Protein AF-A0A968SM82-F1 (afdb_monomer_lite)

Structure (mmCIF, N/CA/C/O backbone):
data_AF-A0A968SM82-F1
#
_entry.id   AF-A0A968SM82-F1
#
loop_
_atom_site.group_PDB
_atom_site.i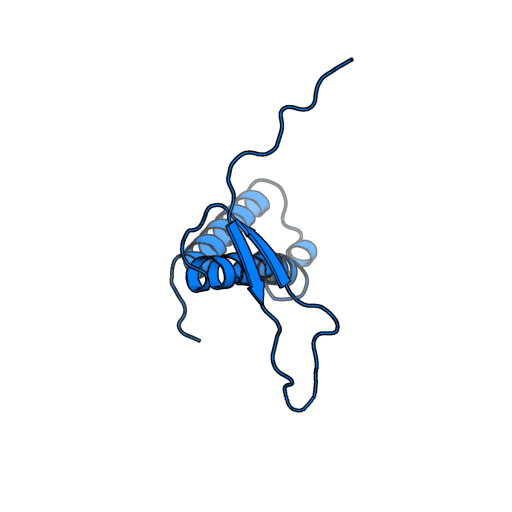d
_atom_site.type_symbol
_atom_site.label_atom_id
_atom_site.label_alt_id
_atom_site.label_comp_id
_atom_site.label_asym_id
_atom_site.label_entity_id
_atom_site.label_seq_id
_atom_site.pdbx_PDB_ins_code
_atom_site.Cartn_x
_atom_site.Cartn_y
_atom_site.Cartn_z
_atom_site.occupancy
_atom_site.B_iso_or_equiv
_atom_site.auth_seq_id
_atom_site.auth_comp_id
_atom_site.auth_asym_id
_atom_site.auth_atom_id
_atom_site.pdbx_PDB_model_num
ATOM 1 N N . MET A 1 1 ? 12.821 32.642 -9.764 1.00 38.47 1 MET A N 1
ATOM 2 C CA . MET A 1 1 ? 12.650 31.633 -10.831 1.00 38.47 1 MET A CA 1
ATOM 3 C C . MET A 1 1 ? 13.342 30.355 -10.388 1.00 38.47 1 MET A C 1
ATOM 5 O O . MET A 1 1 ? 14.554 30.254 -10.513 1.00 38.47 1 MET A O 1
ATOM 9 N N . THR A 1 2 ? 12.615 29.423 -9.779 1.00 47.91 2 THR A N 1
ATOM 10 C CA . THR A 1 2 ? 13.196 28.159 -9.309 1.00 47.91 2 THR A CA 1
ATOM 11 C C . THR A 1 2 ? 13.236 27.205 -10.497 1.00 47.91 2 THR A C 1
ATOM 13 O O . THR A 1 2 ? 12.187 26.757 -10.953 1.00 47.91 2 THR A O 1
ATOM 16 N N . LYS A 1 3 ? 14.421 26.940 -11.062 1.00 55.66 3 LYS A N 1
ATOM 17 C CA . LYS A 1 3 ? 14.556 25.866 -12.053 1.00 55.66 3 LYS A CA 1
ATOM 18 C C . LYS A 1 3 ? 14.208 24.555 -11.352 1.00 55.66 3 LYS A C 1
ATOM 20 O O . LYS A 1 3 ? 14.926 24.151 -10.442 1.00 55.66 3 LYS A O 1
ATOM 25 N N . ALA A 1 4 ? 13.113 23.917 -11.760 1.00 66.25 4 ALA A N 1
ATOM 26 C CA . ALA A 1 4 ? 12.851 22.536 -11.389 1.00 66.25 4 ALA A CA 1
ATOM 27 C C . ALA A 1 4 ? 14.029 21.697 -11.898 1.00 66.25 4 ALA A C 1
ATOM 29 O O . ALA A 1 4 ? 14.306 21.665 -13.099 1.00 66.25 4 ALA A O 1
ATOM 30 N N . GLN A 1 5 ? 14.776 21.103 -10.972 1.00 68.75 5 GLN A N 1
ATOM 31 C CA . GLN A 1 5 ? 15.804 20.124 -11.292 1.00 68.75 5 GLN A CA 1
ATOM 32 C C . GLN A 1 5 ? 15.121 19.014 -12.107 1.00 68.75 5 GLN A C 1
ATOM 34 O O . GLN A 1 5 ? 14.064 18.528 -11.706 1.00 68.75 5 GLN A O 1
ATOM 39 N N . GLY A 1 6 ? 15.650 18.700 -13.293 1.00 70.50 6 GLY A N 1
ATOM 40 C CA . GLY A 1 6 ? 15.050 17.693 -14.173 1.00 70.50 6 GLY A CA 1
ATOM 41 C C . GLY A 1 6 ? 14.938 16.323 -13.495 1.00 70.50 6 GLY A C 1
ATOM 42 O O . GLY A 1 6 ? 15.609 16.052 -12.499 1.00 70.50 6 GLY A O 1
ATOM 43 N N . PHE A 1 7 ? 14.092 15.448 -14.037 1.00 73.69 7 PHE A N 1
ATOM 44 C CA . PHE A 1 7 ? 13.953 14.081 -13.535 1.00 73.69 7 PHE A CA 1
ATOM 45 C C . PHE A 1 7 ? 15.232 13.267 -13.807 1.00 73.69 7 PHE A C 1
ATOM 47 O O . PHE A 1 7 ? 15.833 13.393 -14.873 1.00 73.69 7 PHE A O 1
ATOM 54 N N . GLY A 1 8 ? 15.651 12.445 -12.837 1.00 81.38 8 GLY A N 1
ATOM 55 C CA . GLY A 1 8 ? 16.746 11.483 -13.012 1.00 81.38 8 GLY A CA 1
ATOM 56 C C . GLY A 1 8 ? 16.374 10.329 -13.953 1.00 81.38 8 GLY A C 1
ATOM 57 O O . GLY A 1 8 ? 15.275 10.295 -14.501 1.00 81.38 8 GLY A O 1
ATOM 58 N N . VAL A 1 9 ? 17.276 9.360 -14.131 1.00 87.62 9 VAL A N 1
ATOM 59 C CA . VAL A 1 9 ? 16.986 8.145 -14.915 1.00 87.62 9 VAL A CA 1
ATOM 60 C C . VAL A 1 9 ? 15.990 7.266 -14.152 1.00 87.62 9 VAL A C 1
ATOM 62 O O . VAL A 1 9 ? 16.178 7.002 -12.964 1.00 87.62 9 VAL A O 1
ATOM 65 N N . PHE A 1 10 ? 14.938 6.807 -14.830 1.00 90.44 10 PHE A N 1
ATOM 66 C CA . PHE A 1 10 ? 13.908 5.929 -14.273 1.00 90.44 10 PHE A CA 1
ATOM 67 C C . PHE A 1 10 ? 13.447 4.898 -15.305 1.00 90.44 10 PHE A C 1
ATOM 69 O O . PHE A 1 10 ? 13.581 5.104 -16.511 1.00 90.44 10 PHE A O 1
ATOM 76 N N . ASN A 1 11 ? 12.841 3.816 -14.823 1.00 93.50 11 ASN A N 1
ATOM 77 C CA . ASN A 1 11 ? 12.199 2.808 -15.654 1.00 93.50 11 ASN A CA 1
ATOM 78 C C . ASN A 1 11 ? 10.686 3.048 -15.698 1.00 93.50 11 ASN A C 1
ATOM 80 O O . ASN A 1 11 ? 10.085 3.554 -14.745 1.00 93.50 11 ASN A O 1
ATOM 84 N N . VAL A 1 12 ? 10.057 2.652 -16.804 1.00 94.38 12 VAL A N 1
ATOM 85 C CA . VAL A 1 12 ? 8.598 2.660 -16.954 1.00 94.38 12 VAL A CA 1
ATOM 86 C C . VAL A 1 12 ? 8.135 1.243 -17.258 1.00 94.38 12 VAL A C 1
ATOM 88 O O . VAL A 1 12 ? 8.434 0.693 -18.314 1.00 94.38 12 VAL A O 1
ATOM 91 N N . ALA A 1 13 ? 7.389 0.650 -16.330 1.00 95.00 13 ALA A N 1
ATOM 92 C CA . ALA A 1 13 ? 6.730 -0.633 -16.526 1.00 95.00 13 ALA A CA 1
ATOM 93 C C . ALA A 1 13 ? 5.310 -0.407 -17.056 1.00 95.00 13 ALA A C 1
ATOM 95 O O . ALA A 1 13 ? 4.513 0.294 -16.432 1.00 95.00 13 ALA A O 1
ATOM 96 N N . ALA A 1 14 ? 4.981 -1.022 -18.191 1.00 92.88 14 ALA A N 1
ATOM 97 C CA . ALA A 1 14 ? 3.647 -0.973 -18.779 1.00 92.88 14 ALA A CA 1
ATOM 98 C C . ALA A 1 14 ? 2.982 -2.352 -18.707 1.00 92.88 14 ALA A C 1
ATOM 100 O O . ALA A 1 14 ? 3.597 -3.369 -19.031 1.00 92.88 14 ALA A O 1
ATOM 101 N N . LYS A 1 15 ? 1.713 -2.404 -18.296 1.00 91.00 15 LYS A N 1
ATOM 102 C CA . LYS A 1 15 ? 0.938 -3.645 -18.253 1.00 91.00 15 LYS A CA 1
ATOM 103 C C . LYS A 1 15 ? -0.513 -3.414 -18.639 1.00 91.00 15 LYS A C 1
ATOM 105 O O . LYS A 1 15 ? -1.228 -2.670 -17.978 1.00 91.00 15 LYS A O 1
ATOM 110 N N . TRP A 1 16 ? -0.978 -4.167 -19.630 1.00 90.69 16 TRP A N 1
ATOM 111 C CA . TRP A 1 16 ? -2.392 -4.245 -19.979 1.00 90.69 16 TRP A CA 1
ATOM 112 C C . TRP A 1 16 ? -2.991 -5.564 -19.482 1.00 90.69 16 TRP A C 1
ATOM 114 O O . TRP A 1 16 ? -2.477 -6.645 -19.780 1.00 90.69 16 TRP A O 1
ATOM 124 N N . GLN A 1 17 ? -4.081 -5.508 -18.716 1.00 79.50 17 GLN A N 1
ATOM 125 C CA . GLN A 1 17 ? -4.760 -6.723 -18.270 1.00 79.50 17 GLN A CA 1
ATOM 126 C C . GLN A 1 17 ? -5.512 -7.369 -19.443 1.00 79.50 17 GLN A C 1
ATOM 128 O O . GLN A 1 17 ? -6.376 -6.746 -20.058 1.00 79.50 17 GLN A O 1
ATOM 133 N N . ARG A 1 18 ? -5.199 -8.635 -19.752 1.00 75.06 18 ARG A N 1
ATOM 134 C CA . ARG A 1 18 ? -5.909 -9.400 -20.791 1.00 75.06 18 ARG A CA 1
ATOM 135 C C . ARG A 1 18 ? -7.404 -9.493 -20.463 1.00 75.06 18 ARG A C 1
ATOM 137 O O . ARG A 1 18 ? -7.769 -9.608 -19.293 1.00 75.06 18 ARG A O 1
ATOM 144 N N . LYS A 1 19 ? -8.250 -9.494 -21.500 1.00 67.75 19 LYS A N 1
ATOM 145 C CA . LYS A 1 19 ? -9.697 -9.726 -21.373 1.00 67.75 19 LYS A CA 1
ATOM 146 C C . LYS A 1 19 ? -9.946 -11.033 -20.616 1.00 67.75 19 LYS A C 1
ATOM 148 O O . LYS A 1 19 ? -9.572 -12.101 -21.096 1.00 67.75 19 LYS A O 1
ATOM 153 N N . THR A 1 20 ? -10.581 -10.954 -19.450 1.00 68.31 20 THR A N 1
ATOM 154 C CA . THR A 1 20 ? -11.189 -12.119 -18.797 1.00 68.31 20 THR A CA 1
ATOM 155 C C . THR A 1 20 ? -12.675 -12.161 -19.147 1.00 68.31 20 THR A C 1
ATOM 157 O O . THR A 1 20 ? -13.242 -11.147 -19.551 1.00 68.31 20 THR A O 1
ATOM 160 N N . ARG A 1 21 ? -13.305 -13.341 -19.017 1.00 58.47 21 ARG A N 1
ATOM 161 C CA . ARG A 1 21 ? -14.670 -13.652 -19.504 1.00 58.47 21 ARG A CA 1
ATOM 162 C C . ARG A 1 21 ? -15.747 -12.601 -19.182 1.00 58.47 21 ARG A C 1
ATOM 164 O O . ARG A 1 21 ? -16.731 -12.551 -19.905 1.00 58.47 21 ARG A O 1
ATOM 171 N N . CYS A 1 22 ? -15.563 -11.779 -18.144 1.00 59.12 22 CYS A N 1
ATOM 172 C CA . CYS A 1 22 ? -16.570 -10.814 -17.697 1.00 59.12 22 CYS A CA 1
ATOM 173 C C . CYS A 1 22 ? -16.059 -9.380 -17.451 1.00 59.12 22 CYS A C 1
ATOM 175 O O . CYS A 1 22 ? -16.877 -8.527 -17.125 1.00 59.12 22 CYS A O 1
ATOM 177 N N . LYS A 1 23 ? -14.753 -9.081 -17.565 1.00 61.16 23 LYS A N 1
ATOM 178 C CA . LYS A 1 23 ? -14.206 -7.731 -17.303 1.00 61.16 23 LYS A CA 1
ATOM 179 C C . LYS A 1 23 ? -12.968 -7.442 -18.156 1.00 61.16 23 LYS A C 1
ATOM 181 O O . LYS A 1 23 ? -12.010 -8.216 -18.169 1.00 61.16 23 LYS A O 1
ATOM 186 N N . GLN A 1 24 ? -12.976 -6.297 -18.832 1.00 68.94 24 GLN A N 1
ATOM 187 C CA . GLN A 1 24 ? -11.801 -5.697 -19.459 1.00 68.94 24 GLN A CA 1
ATOM 188 C C . GLN A 1 24 ? -11.412 -4.457 -18.648 1.00 68.94 24 GLN A C 1
ATOM 190 O O . GLN A 1 24 ? -12.288 -3.693 -18.258 1.00 68.94 24 GLN A O 1
ATOM 195 N N . SER A 1 25 ? -10.117 -4.275 -18.377 1.00 73.62 25 SER A N 1
ATOM 196 C CA . SER A 1 25 ? -9.627 -2.998 -17.846 1.00 73.62 25 SER A CA 1
ATOM 197 C C . SER A 1 25 ? -9.719 -1.954 -18.953 1.00 73.62 25 SER A C 1
ATOM 199 O O . SER A 1 25 ? -9.200 -2.197 -20.046 1.00 73.62 25 SER A O 1
ATOM 201 N N . GLU A 1 26 ? -10.387 -0.834 -18.683 1.00 80.69 26 GLU A N 1
ATOM 202 C CA . GLU A 1 26 ? -10.481 0.294 -19.621 1.00 80.69 26 GLU A CA 1
ATOM 203 C C . GLU A 1 26 ? -9.114 0.965 -19.819 1.00 80.69 26 GLU A C 1
ATOM 205 O O . GLU A 1 26 ? -8.828 1.482 -20.896 1.00 80.69 26 GLU A O 1
ATOM 210 N N . GLU A 1 27 ? -8.234 0.857 -18.818 1.00 84.75 27 GLU A N 1
ATOM 211 C CA . GLU A 1 27 ? -6.924 1.504 -18.804 1.00 84.75 27 GLU A CA 1
ATOM 212 C C . GLU A 1 27 ? -5.774 0.516 -18.555 1.00 84.75 27 GLU A C 1
ATOM 214 O O . GLU A 1 27 ? -5.920 -0.504 -17.864 1.00 84.75 27 GLU A O 1
ATOM 219 N N . ALA A 1 28 ? -4.604 0.836 -19.116 1.00 89.38 28 ALA A N 1
ATOM 220 C CA . ALA A 1 28 ? -3.346 0.150 -18.836 1.00 89.38 28 ALA A CA 1
ATOM 221 C C . ALA A 1 28 ? -2.703 0.687 -17.552 1.00 89.38 28 ALA A C 1
ATOM 223 O O . ALA A 1 28 ? -2.867 1.849 -17.190 1.00 89.38 28 ALA A O 1
ATOM 224 N N . TRP A 1 29 ? -1.878 -0.131 -16.906 1.00 92.25 29 TRP A N 1
ATOM 225 C CA . TRP A 1 29 ? -0.977 0.352 -15.866 1.00 92.25 29 TRP A CA 1
ATOM 226 C C . TRP A 1 29 ? 0.303 0.876 -16.501 1.00 92.25 29 TRP A C 1
ATOM 228 O O . TRP A 1 29 ? 0.983 0.129 -17.204 1.00 92.25 29 TRP A O 1
ATOM 238 N N . PHE A 1 30 ? 0.652 2.121 -16.190 1.00 93.81 30 PHE A N 1
ATOM 239 C CA . PHE A 1 30 ? 1.968 2.699 -16.438 1.00 93.81 30 PHE A CA 1
ATOM 240 C C . PHE A 1 30 ? 2.595 3.055 -15.092 1.00 93.81 30 PHE A C 1
ATOM 242 O O . PHE A 1 30 ? 2.056 3.863 -14.338 1.00 93.81 30 PHE A O 1
ATOM 249 N N . ILE A 1 31 ? 3.705 2.401 -14.762 1.00 94.81 31 ILE A N 1
ATOM 250 C CA . ILE A 1 31 ? 4.333 2.456 -13.443 1.00 94.81 31 ILE A CA 1
ATOM 251 C C . ILE A 1 31 ? 5.743 3.012 -13.611 1.00 94.81 31 ILE A C 1
ATOM 253 O O . ILE A 1 31 ? 6.614 2.356 -14.180 1.00 94.81 31 ILE A O 1
ATOM 257 N N . LEU A 1 32 ? 5.968 4.211 -13.083 1.00 94.88 32 LEU A N 1
ATOM 258 C CA . LEU A 1 32 ? 7.299 4.791 -12.918 1.00 94.88 32 LEU A CA 1
ATOM 259 C C . LEU A 1 32 ? 8.011 4.095 -11.756 1.00 94.88 32 LEU A C 1
ATOM 261 O O . LEU A 1 32 ? 7.471 4.016 -10.652 1.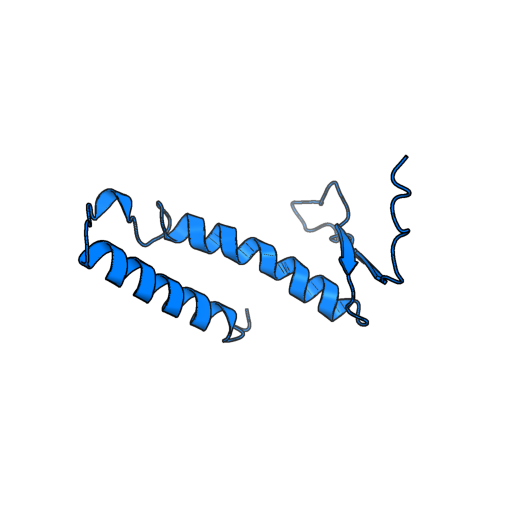00 94.88 32 LEU A O 1
ATOM 265 N N . THR A 1 33 ? 9.200 3.550 -11.997 1.00 94.19 33 THR A N 1
ATOM 266 C CA . THR A 1 33 ? 9.905 2.732 -11.006 1.00 94.19 33 THR A CA 1
ATOM 267 C C . THR A 1 33 ? 11.422 2.799 -11.161 1.00 94.19 33 THR A C 1
ATOM 269 O O . THR A 1 33 ? 11.944 3.013 -12.249 1.00 94.19 33 THR A O 1
ATOM 272 N N . SER A 1 34 ? 12.141 2.589 -10.060 1.00 94.25 34 SER A N 1
ATOM 273 C CA . SER A 1 34 ? 13.589 2.355 -10.050 1.00 94.25 34 SER A CA 1
ATOM 274 C C . SER A 1 34 ? 13.953 0.869 -10.167 1.00 94.25 34 SER A C 1
ATOM 276 O O . SER A 1 34 ? 15.132 0.527 -10.219 1.00 94.25 34 SER A O 1
ATOM 278 N N . LEU A 1 35 ? 12.961 -0.029 -10.197 1.00 93.88 35 LEU A N 1
ATOM 279 C CA . LEU A 1 35 ? 13.179 -1.468 -10.325 1.00 93.88 35 LEU A CA 1
ATOM 280 C C . LEU A 1 35 ? 13.608 -1.815 -11.754 1.00 93.88 35 LEU A C 1
ATOM 282 O O . LEU A 1 35 ? 12.992 -1.347 -12.710 1.00 93.88 35 LEU A O 1
ATOM 286 N N . GLY A 1 36 ? 14.656 -2.631 -11.890 1.00 92.56 36 GLY A N 1
ATOM 287 C CA . GLY A 1 36 ? 15.189 -3.049 -13.195 1.00 92.56 36 GLY A CA 1
ATOM 288 C C . GLY A 1 36 ? 14.345 -4.108 -13.908 1.00 92.56 36 GLY A C 1
ATOM 289 O O . GLY A 1 36 ? 14.334 -4.157 -15.131 1.00 92.56 36 GLY A O 1
ATOM 290 N N . GLU A 1 37 ? 13.596 -4.915 -13.153 1.00 94.81 37 GLU A N 1
ATOM 291 C CA . GLU A 1 37 ? 12.824 -6.043 -13.683 1.00 94.81 37 GLU A CA 1
ATOM 292 C C . GLU A 1 37 ? 11.326 -5.729 -13.778 1.00 94.81 37 GLU A C 1
ATOM 294 O O . GLU A 1 37 ? 10.695 -5.303 -12.801 1.00 94.81 37 GLU A O 1
ATOM 299 N N . LEU A 1 38 ? 10.726 -6.011 -14.941 1.00 92.88 38 LEU A N 1
ATOM 300 C CA . LEU A 1 38 ? 9.306 -5.753 -15.217 1.00 92.88 38 LEU A CA 1
ATOM 301 C C . LEU A 1 38 ? 8.382 -6.510 -14.250 1.00 92.88 38 LEU A C 1
ATOM 303 O O . LEU A 1 38 ? 7.440 -5.935 -13.698 1.00 92.88 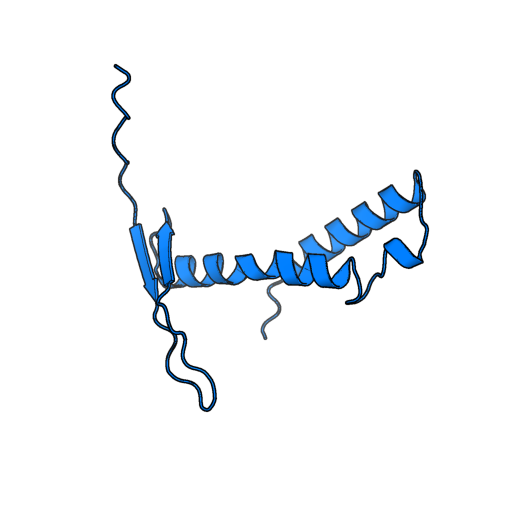38 LEU A O 1
ATOM 307 N N . ASP A 1 39 ? 8.666 -7.790 -14.008 1.00 92.38 39 ASP A N 1
ATOM 308 C CA . ASP A 1 39 ? 7.858 -8.621 -13.114 1.00 92.38 39 ASP A CA 1
ATOM 309 C C . ASP A 1 39 ? 7.932 -8.146 -11.662 1.00 92.38 39 ASP A C 1
ATOM 311 O O . ASP A 1 39 ? 6.916 -8.146 -10.960 1.00 92.38 39 ASP A O 1
ATOM 315 N N . ALA A 1 40 ? 9.102 -7.674 -11.221 1.00 92.75 40 ALA A N 1
ATOM 316 C CA . ALA A 1 40 ? 9.265 -7.086 -9.898 1.00 92.75 40 ALA A CA 1
ATOM 317 C C . ALA A 1 40 ? 8.433 -5.804 -9.765 1.00 92.75 40 ALA A C 1
ATOM 319 O O . ALA A 1 40 ? 7.699 -5.653 -8.789 1.00 92.75 40 ALA A O 1
ATOM 320 N N . ALA A 1 41 ? 8.466 -4.921 -10.767 1.00 94.81 41 ALA A N 1
ATOM 321 C CA . ALA A 1 41 ? 7.664 -3.700 -10.783 1.00 94.81 41 ALA A CA 1
ATOM 322 C C . ALA A 1 41 ? 6.159 -3.990 -10.722 1.00 94.81 41 ALA A C 1
ATOM 324 O O . ALA A 1 41 ? 5.440 -3.432 -9.890 1.00 94.81 41 ALA A O 1
ATOM 325 N N . ILE A 1 42 ? 5.680 -4.922 -11.548 1.00 93.06 42 ILE A N 1
ATOM 326 C CA . ILE A 1 42 ? 4.270 -5.324 -11.582 1.00 93.06 42 ILE A CA 1
ATOM 327 C C . ILE A 1 42 ? 3.849 -5.989 -10.265 1.00 93.06 42 ILE A C 1
ATOM 329 O O . ILE A 1 42 ? 2.752 -5.720 -9.765 1.00 93.06 42 ILE A O 1
ATOM 333 N N . LYS A 1 43 ? 4.676 -6.883 -9.707 1.00 91.00 43 LYS A N 1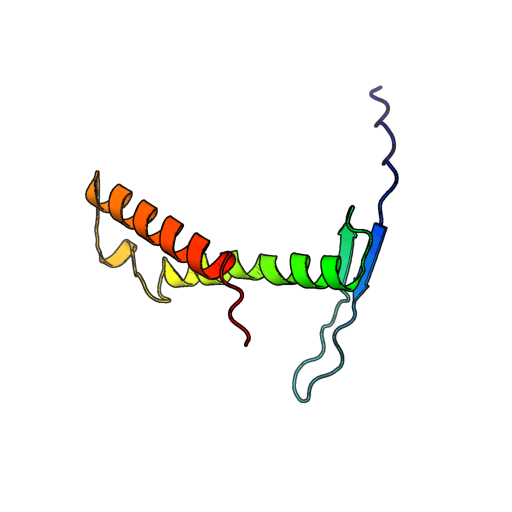
ATOM 334 C CA . LYS A 1 43 ? 4.384 -7.591 -8.452 1.00 91.00 43 LYS A CA 1
ATOM 335 C C . LYS A 1 43 ? 4.339 -6.624 -7.274 1.00 91.00 43 LYS A C 1
ATOM 337 O O . LYS A 1 43 ? 3.398 -6.705 -6.490 1.00 91.00 43 LYS A O 1
ATOM 342 N N . SER A 1 44 ? 5.289 -5.697 -7.187 1.00 90.62 44 SER A N 1
ATOM 343 C CA . SER A 1 44 ? 5.314 -4.656 -6.157 1.00 90.62 44 SER A CA 1
ATOM 344 C C . SER A 1 44 ? 4.108 -3.728 -6.277 1.00 90.62 44 SER A C 1
ATOM 346 O O . SER A 1 44 ? 3.415 -3.494 -5.292 1.00 90.62 44 SER A O 1
ATOM 348 N N . TYR A 1 45 ? 3.764 -3.280 -7.489 1.00 92.44 45 TYR A N 1
ATOM 349 C CA . TYR A 1 45 ? 2.607 -2.404 -7.690 1.00 92.44 45 TYR A CA 1
ATOM 350 C C . TYR A 1 45 ? 1.276 -3.074 -7.322 1.00 92.44 45 TYR A C 1
ATOM 352 O O . TYR A 1 45 ? 0.407 -2.448 -6.715 1.00 92.44 45 TYR A O 1
ATOM 360 N N . ARG A 1 46 ? 1.119 -4.374 -7.606 1.00 88.75 46 ARG A N 1
ATOM 361 C CA . ARG A 1 46 ? -0.066 -5.145 -7.186 1.00 88.75 46 ARG A CA 1
ATOM 362 C C . ARG A 1 46 ? -0.286 -5.132 -5.674 1.00 88.75 46 ARG A C 1
ATOM 364 O O . ARG A 1 46 ? -1.432 -5.200 -5.243 1.00 88.75 46 ARG A O 1
ATOM 371 N N . GLN A 1 47 ? 0.774 -5.042 -4.873 1.00 87.12 47 GLN A N 1
ATOM 372 C CA . GLN A 1 47 ? 0.648 -5.036 -3.416 1.00 87.12 47 GLN A CA 1
ATOM 373 C C . GLN A 1 47 ? -0.015 -3.763 -2.880 1.00 87.12 47 GLN A C 1
ATOM 375 O O . GLN A 1 47 ? -0.484 -3.793 -1.745 1.00 87.12 47 GLN A O 1
ATOM 380 N N . ARG A 1 48 ? -0.143 -2.682 -3.674 1.00 88.62 48 ARG A N 1
ATOM 381 C CA . ARG A 1 48 ? -0.783 -1.436 -3.213 1.00 88.62 48 ARG A CA 1
ATOM 382 C C . ARG A 1 48 ? -2.209 -1.661 -2.702 1.00 88.62 48 ARG A C 1
ATOM 384 O O . ARG A 1 48 ? -2.631 -0.970 -1.789 1.00 88.62 48 ARG A O 1
ATOM 391 N N . PHE A 1 49 ? -2.934 -2.631 -3.264 1.00 86.31 49 PHE A N 1
ATOM 392 C CA . PHE A 1 49 ? -4.325 -2.909 -2.891 1.00 86.31 49 PHE A CA 1
ATOM 393 C C . PHE A 1 49 ? -4.468 -3.578 -1.513 1.00 86.31 49 PHE A C 1
ATOM 395 O O . PHE A 1 49 ? -5.552 -3.552 -0.939 1.00 86.31 49 PHE A O 1
ATOM 402 N N . ARG A 1 50 ? -3.383 -4.106 -0.925 1.00 85.56 50 ARG A N 1
ATOM 403 C CA . ARG A 1 50 ? -3.410 -4.702 0.424 1.00 85.56 50 ARG A CA 1
ATOM 404 C C . ARG A 1 50 ? -3.834 -3.702 1.504 1.00 85.56 50 ARG A C 1
ATOM 406 O O . ARG A 1 50 ? -4.444 -4.096 2.491 1.00 85.56 50 ARG A O 1
ATOM 413 N N . ILE A 1 51 ? -3.556 -2.407 1.316 1.00 85.81 51 ILE A N 1
ATOM 414 C CA . ILE A 1 51 ? -3.992 -1.373 2.266 1.00 85.81 51 ILE A CA 1
ATOM 415 C C . ILE A 1 51 ? -5.520 -1.214 2.275 1.00 85.81 51 ILE A C 1
ATOM 417 O O . ILE A 1 51 ? -6.109 -0.945 3.317 1.00 85.81 51 ILE A O 1
ATOM 421 N N . GLU A 1 52 ? -6.178 -1.420 1.131 1.00 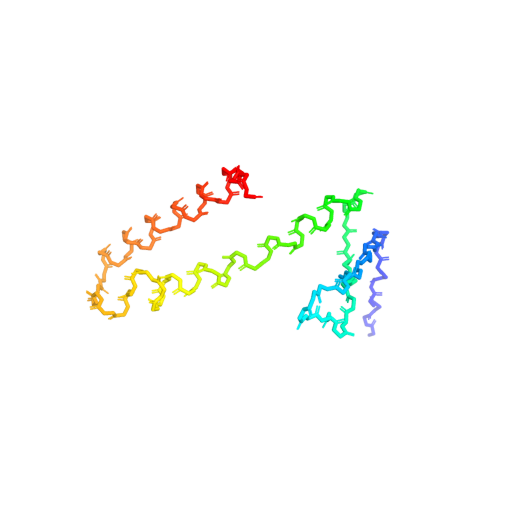88.06 52 GLU A N 1
ATOM 422 C CA . GLU 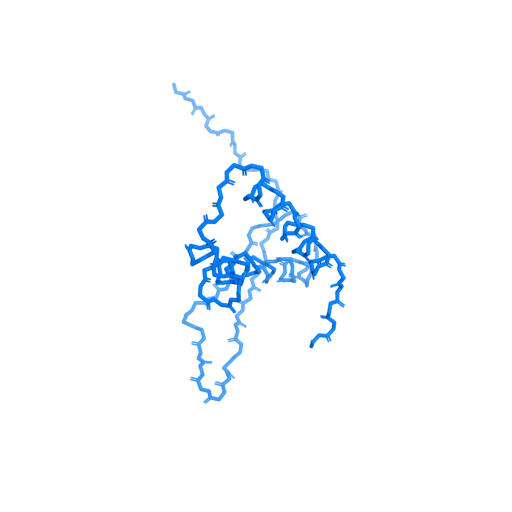A 1 52 ? -7.637 -1.360 1.026 1.00 88.06 52 GLU A CA 1
ATOM 423 C C . GLU A 1 52 ? -8.285 -2.566 1.713 1.00 88.06 52 GLU A C 1
ATOM 425 O O . GLU A 1 52 ? -9.306 -2.411 2.384 1.00 88.06 52 GLU A O 1
ATOM 430 N N . GLU A 1 53 ? -7.679 -3.751 1.587 1.00 84.94 53 GLU A N 1
ATOM 431 C CA . GLU A 1 53 ? -8.078 -4.950 2.334 1.00 84.94 53 GLU A CA 1
ATOM 432 C C . GLU A 1 53 ? -7.937 -4.711 3.842 1.00 84.94 53 GLU A C 1
ATOM 434 O O . GLU A 1 53 ? -8.911 -4.861 4.575 1.00 84.94 53 GLU A O 1
ATOM 439 N N . MET A 1 54 ? -6.789 -4.190 4.290 1.00 85.69 54 MET A N 1
ATOM 440 C CA . MET A 1 54 ? -6.577 -3.821 5.692 1.00 85.69 54 MET A CA 1
ATOM 441 C C . MET A 1 54 ? -7.636 -2.825 6.192 1.00 85.69 54 MET A C 1
ATOM 443 O O . MET A 1 54 ? -8.233 -3.031 7.246 1.00 85.69 54 MET A O 1
ATOM 447 N N . PHE A 1 55 ? -7.924 -1.753 5.447 1.00 86.38 55 PHE A N 1
ATOM 448 C CA . PHE A 1 55 ? -8.949 -0.782 5.850 1.00 86.38 55 PHE A CA 1
ATOM 449 C C . PHE A 1 55 ? -10.359 -1.369 5.877 1.00 86.38 55 PHE A C 1
ATOM 451 O O . PHE A 1 55 ? -11.175 -0.963 6.708 1.00 86.38 55 PHE A O 1
ATOM 458 N N . ARG A 1 56 ? -10.667 -2.309 4.981 1.00 87.62 56 ARG A N 1
ATOM 459 C CA . ARG A 1 56 ? -11.932 -3.042 5.005 1.00 87.62 56 ARG A CA 1
ATOM 460 C C . ARG A 1 56 ? -12.036 -3.875 6.277 1.00 87.62 56 ARG A C 1
ATOM 462 O O . ARG A 1 56 ? -13.064 -3.788 6.948 1.00 87.62 56 ARG A O 1
ATOM 469 N N . ASP A 1 57 ? -10.987 -4.612 6.623 1.00 85.19 57 ASP A N 1
ATOM 470 C CA . ASP A 1 57 ? -10.945 -5.472 7.806 1.00 85.19 57 ASP A CA 1
ATOM 471 C C . ASP A 1 57 ? -11.092 -4.661 9.098 1.00 85.19 57 ASP A C 1
ATOM 473 O O . ASP A 1 57 ? -11.833 -5.068 9.988 1.00 85.19 57 ASP A O 1
ATOM 477 N N . LEU A 1 58 ? -10.478 -3.475 9.180 1.00 85.25 58 LEU A N 1
ATOM 478 C CA . LEU A 1 58 ? -10.625 -2.552 10.317 1.00 85.25 58 LEU A CA 1
ATOM 479 C C . LEU A 1 58 ? -12.063 -2.049 10.521 1.00 85.25 58 LEU A C 1
ATOM 481 O O . LEU A 1 58 ? -12.488 -1.812 11.655 1.00 85.25 58 LEU A O 1
ATOM 485 N N . LYS A 1 59 ? -12.804 -1.886 9.422 1.00 82.75 59 LYS A N 1
ATOM 486 C CA . LYS A 1 59 ? -14.206 -1.455 9.403 1.00 82.75 59 LYS A CA 1
ATOM 487 C C . LYS A 1 59 ? -15.127 -2.676 9.485 1.00 82.75 59 LYS A C 1
ATOM 489 O O . LYS A 1 59 ? -15.078 -3.439 10.441 1.00 82.75 59 LYS A O 1
ATOM 494 N N . SER A 1 60 ? -15.988 -2.885 8.493 1.00 78.31 60 SER A N 1
ATOM 495 C CA . SER A 1 60 ? -17.012 -3.935 8.495 1.00 78.31 60 SER A CA 1
ATOM 496 C C . SER A 1 60 ? -16.519 -5.315 8.044 1.00 78.31 60 SER A C 1
ATOM 498 O O . SER A 1 60 ? -17.261 -6.284 8.174 1.00 78.31 60 SER A O 1
ATOM 500 N N . GLY A 1 61 ? -15.295 -5.418 7.519 1.00 71.06 61 GLY A N 1
ATOM 501 C CA . GLY A 1 61 ? -14.748 -6.640 6.923 1.00 71.06 61 GLY A CA 1
ATOM 502 C C . GLY A 1 61 ? -14.269 -7.698 7.911 1.00 71.06 61 GLY A C 1
ATOM 503 O O . GLY A 1 61 ? -14.167 -8.856 7.524 1.00 71.06 61 GLY A O 1
ATOM 504 N N . GLY A 1 62 ? -14.016 -7.339 9.174 1.00 79.12 62 GLY A N 1
ATOM 505 C CA . GLY A 1 62 ? -13.573 -8.311 10.175 1.00 79.12 62 GLY A CA 1
ATOM 506 C C . GLY A 1 62 ? -13.575 -7.782 11.605 1.00 79.12 62 GLY A C 1
ATOM 507 O O . GLY A 1 62 ? -14.390 -8.205 12.419 1.00 79.12 62 GLY A O 1
ATOM 508 N N . TYR A 1 63 ? -12.680 -6.844 11.910 1.00 81.06 63 TYR A N 1
ATOM 509 C CA . TYR A 1 63 ? -12.389 -6.393 13.272 1.00 81.06 63 TYR A CA 1
ATOM 510 C C . TYR A 1 63 ? -13.422 -5.428 13.856 1.00 81.06 63 TYR A C 1
ATOM 512 O O . TYR A 1 63 ? -13.545 -5.367 15.076 1.00 81.06 63 TYR A O 1
ATOM 520 N N . GLN A 1 64 ? -14.173 -4.696 13.021 1.00 85.06 64 GLN A N 1
ATOM 521 C CA . GLN A 1 64 ? -15.295 -3.848 13.453 1.00 85.06 64 GLN A CA 1
ATOM 522 C C . GLN A 1 64 ? -14.930 -2.926 14.617 1.00 85.06 64 GLN A C 1
ATOM 524 O O . GLN A 1 64 ? -15.689 -2.815 15.581 1.00 85.06 64 GLN A O 1
ATOM 529 N N . LEU A 1 65 ? -13.777 -2.251 14.520 1.00 84.62 65 LEU A N 1
ATOM 530 C CA . LEU A 1 65 ? -13.214 -1.454 15.615 1.00 84.62 65 LEU A CA 1
ATOM 531 C C . LEU A 1 65 ? -14.229 -0.463 16.200 1.00 84.62 65 LEU A C 1
ATOM 533 O O . LEU A 1 65 ? -14.338 -0.342 17.416 1.00 84.62 65 LEU A O 1
ATOM 537 N N . GLU A 1 66 ? -15.046 0.162 15.356 1.00 83.06 66 GLU A N 1
ATOM 538 C CA . GLU A 1 66 ? -16.097 1.094 15.785 1.00 83.06 66 GLU A CA 1
ATOM 539 C C . GLU A 1 66 ? -17.145 0.440 16.705 1.00 83.06 66 GLU A C 1
ATOM 541 O O . GLU A 1 66 ? -17.583 1.048 17.680 1.00 83.06 66 GLU A O 1
ATOM 546 N N . ARG A 1 67 ? -17.516 -0.824 16.455 1.00 86.25 67 ARG A N 1
ATOM 547 C CA . ARG A 1 67 ? -18.478 -1.563 17.293 1.00 86.25 67 ARG A CA 1
ATOM 548 C C . ARG A 1 67 ? -17.874 -2.037 18.607 1.00 86.25 67 ARG A C 1
ATOM 550 O O . ARG A 1 67 ? -18.615 -2.260 19.557 1.00 86.25 67 ARG A O 1
ATOM 557 N N . THR A 1 68 ? -16.554 -2.203 18.665 1.00 86.75 68 THR A N 1
ATOM 558 C CA . THR A 1 68 ? -15.871 -2.632 19.893 1.00 86.75 68 THR A CA 1
ATOM 559 C C . THR A 1 68 ? -15.854 -1.548 20.971 1.00 86.75 68 THR A C 1
ATOM 561 O O . THR A 1 68 ? -15.638 -1.872 22.138 1.00 86.75 68 THR A O 1
ATOM 564 N N . GLN A 1 69 ? -16.076 -0.280 20.587 1.00 90.06 69 GLN A N 1
ATOM 565 C CA . GLN A 1 69 ? -16.062 0.892 21.474 1.00 90.06 69 GLN A CA 1
ATOM 566 C C . GLN A 1 69 ? -14.804 0.968 22.362 1.00 90.06 69 GLN A C 1
ATOM 568 O O . GLN A 1 69 ? -14.838 1.507 23.468 1.00 90.06 69 GLN A O 1
ATOM 573 N N . LEU A 1 70 ? -13.686 0.404 21.889 1.00 90.31 70 LEU A N 1
ATOM 574 C CA . LEU A 1 70 ? -12.411 0.446 22.594 1.00 90.31 70 LEU A CA 1
ATOM 575 C C . LEU A 1 70 ? -11.889 1.881 22.649 1.00 90.31 70 LEU A C 1
ATOM 577 O O . LEU A 1 70 ? -11.968 2.627 21.675 1.00 90.31 70 LEU A O 1
ATOM 581 N N . SER A 1 71 ? -11.306 2.241 23.785 1.00 92.56 71 SER A N 1
ATOM 582 C CA . SER A 1 71 ? -10.690 3.543 24.021 1.00 92.56 71 SER A CA 1
ATOM 583 C C . SER A 1 71 ? -9.447 3.397 24.900 1.00 92.56 71 SER A C 1
ATOM 585 O O . SER A 1 71 ? -9.237 2.353 25.530 1.00 92.56 71 SER A O 1
ATOM 587 N N . GLY A 1 72 ? -8.603 4.433 24.901 1.00 94.50 72 GLY A N 1
ATOM 588 C CA . GLY A 1 72 ? -7.346 4.458 25.653 1.00 94.50 72 GLY A CA 1
ATOM 589 C C . GLY A 1 72 ? -6.415 3.296 25.296 1.00 94.50 72 GLY A C 1
ATOM 590 O O . GLY A 1 72 ? -6.373 2.846 24.150 1.00 94.50 72 GLY A O 1
ATOM 591 N N . GLU A 1 73 ? -5.725 2.763 26.303 1.00 95.75 73 GLU A N 1
ATOM 592 C CA . GLU A 1 73 ? -4.708 1.709 26.157 1.00 95.75 73 GLU A CA 1
ATOM 593 C C . GLU A 1 73 ? -5.216 0.455 25.429 1.00 95.75 73 GLU A C 1
ATOM 595 O O . GLU A 1 73 ? -4.477 -0.197 24.691 1.00 95.75 73 GLU A O 1
ATOM 600 N N . ARG A 1 74 ? -6.501 0.108 25.584 1.00 92.38 74 ARG A N 1
ATOM 601 C CA . ARG A 1 74 ? -7.074 -1.078 24.928 1.00 92.38 74 ARG A CA 1
ATOM 602 C C . ARG A 1 74 ? -7.187 -0.904 23.417 1.00 92.38 74 ARG A C 1
ATOM 604 O O . ARG A 1 74 ? -6.994 -1.870 22.681 1.00 92.38 74 ARG A O 1
ATOM 611 N N . LEU A 1 75 ? -7.512 0.305 22.960 1.00 92.31 75 LEU A N 1
ATOM 612 C CA . LEU A 1 75 ? -7.541 0.617 21.533 1.00 92.31 75 LEU A CA 1
ATOM 613 C C . LEU A 1 75 ? -6.121 0.603 20.958 1.00 92.31 75 LEU A C 1
ATOM 615 O O . LEU A 1 75 ? -5.904 0.028 19.895 1.00 92.31 75 LEU A O 1
ATOM 619 N N . GLU A 1 76 ? -5.156 1.170 21.682 1.00 93.38 76 GLU A N 1
ATOM 620 C CA . GLU A 1 76 ? -3.746 1.176 21.281 1.00 93.38 76 GLU A CA 1
ATOM 621 C C . GLU A 1 76 ? -3.188 -0.244 21.139 1.00 93.38 76 GLU A C 1
ATOM 623 O O . GLU A 1 76 ? -2.623 -0.585 20.097 1.00 93.38 76 GLU A O 1
ATOM 628 N N . ALA A 1 77 ? -3.423 -1.104 22.134 1.00 94.88 77 ALA A N 1
ATOM 629 C CA . ALA A 1 77 ? -3.019 -2.505 22.089 1.00 94.88 77 ALA A CA 1
ATOM 630 C C . ALA A 1 77 ? -3.658 -3.245 20.901 1.00 94.88 77 ALA A C 1
ATOM 632 O O . ALA A 1 77 ? -2.978 -3.992 20.198 1.00 94.88 77 ALA A O 1
ATOM 633 N N . MET A 1 78 ? -4.945 -3.003 20.626 1.00 91.00 78 MET A N 1
ATOM 634 C CA . MET A 1 78 ? -5.640 -3.615 19.491 1.00 91.00 78 MET A CA 1
ATOM 635 C C . MET A 1 78 ? -5.041 -3.175 18.149 1.00 91.00 78 MET A C 1
ATOM 637 O O . MET A 1 78 ? -4.766 -4.017 17.295 1.00 91.00 78 MET A O 1
ATOM 641 N N . ILE A 1 79 ? -4.787 -1.875 17.963 1.00 90.81 79 ILE A N 1
ATOM 642 C CA . ILE A 1 79 ? -4.144 -1.346 16.749 1.00 90.81 79 ILE A CA 1
ATOM 643 C C . ILE A 1 79 ? -2.749 -1.952 16.577 1.00 90.81 79 ILE A C 1
ATOM 645 O O . ILE A 1 79 ? -2.386 -2.338 15.467 1.00 90.81 79 ILE A O 1
ATOM 649 N N . MET A 1 80 ? -1.986 -2.090 17.663 1.00 94.12 80 MET A N 1
ATOM 650 C CA . MET A 1 80 ? -0.657 -2.694 17.628 1.00 94.12 80 MET A CA 1
ATOM 651 C C . MET A 1 80 ? -0.712 -4.163 17.186 1.00 94.12 80 MET A C 1
ATOM 653 O O . MET A 1 80 ? 0.034 -4.558 16.289 1.00 94.12 80 MET A O 1
ATOM 657 N N . VAL A 1 81 ? -1.631 -4.961 17.740 1.00 91.62 81 VAL A N 1
ATOM 658 C CA . VAL A 1 81 ? -1.828 -6.366 17.340 1.00 91.62 81 VAL A CA 1
ATOM 659 C C . VAL A 1 81 ? -2.244 -6.471 15.872 1.00 91.62 81 VAL A C 1
ATOM 661 O O . VAL A 1 81 ? -1.715 -7.314 15.145 1.00 91.62 81 VAL A O 1
ATOM 664 N N . ILE A 1 82 ? -3.136 -5.596 15.400 1.00 88.56 82 ILE A N 1
ATOM 665 C CA . ILE A 1 82 ? -3.543 -5.574 13.990 1.00 88.56 82 ILE A CA 1
ATOM 666 C C . ILE A 1 82 ? -2.359 -5.204 13.090 1.00 88.56 82 ILE A C 1
ATOM 668 O O . ILE A 1 82 ? -2.131 -5.875 12.087 1.00 88.56 82 ILE A O 1
ATOM 672 N N . ALA A 1 83 ? -1.555 -4.204 13.457 1.00 89.81 83 ALA A N 1
ATOM 673 C CA . ALA A 1 83 ? -0.362 -3.829 12.701 1.00 89.81 83 ALA A CA 1
ATOM 674 C C . ALA A 1 83 ? 0.640 -4.991 12.598 1.00 89.81 83 ALA A C 1
ATOM 676 O O . ALA A 1 83 ? 1.183 -5.243 11.517 1.00 89.81 83 ALA A O 1
ATOM 677 N N . MET A 1 84 ? 0.844 -5.744 13.685 1.00 91.38 84 MET A N 1
ATOM 678 C CA . MET A 1 84 ? 1.666 -6.956 13.672 1.00 91.38 84 MET A CA 1
ATOM 679 C C . MET A 1 84 ? 1.083 -8.012 12.727 1.00 91.38 84 MET A C 1
ATOM 681 O O . MET A 1 84 ? 1.800 -8.505 11.858 1.00 91.38 84 MET A O 1
ATOM 685 N N . ALA A 1 85 ? -0.219 -8.297 12.815 1.00 88.50 85 ALA A N 1
ATOM 686 C CA . ALA A 1 85 ? -0.889 -9.261 11.944 1.00 88.50 85 ALA A CA 1
ATOM 687 C C . ALA A 1 85 ? -0.798 -8.872 10.455 1.00 88.50 85 ALA A C 1
ATOM 689 O O . ALA A 1 85 ? -0.445 -9.705 9.616 1.00 88.50 85 ALA A O 1
ATOM 690 N N . CYS A 1 86 ? -1.040 -7.601 10.120 1.00 83.94 86 CYS A N 1
ATOM 691 C CA . CYS A 1 86 ? -0.920 -7.076 8.758 1.00 83.94 86 CYS A CA 1
ATOM 692 C C . CYS A 1 86 ? 0.519 -7.156 8.233 1.00 83.94 86 CYS A C 1
ATOM 694 O O . CYS A 1 86 ? 0.740 -7.489 7.064 1.00 83.94 86 CYS A O 1
ATOM 696 N N . THR A 1 87 ? 1.506 -6.899 9.094 1.00 86.88 87 THR A N 1
ATOM 697 C CA . THR A 1 87 ? 2.928 -7.026 8.753 1.00 86.88 87 THR A CA 1
ATOM 698 C C . THR A 1 87 ? 3.283 -8.484 8.471 1.00 86.88 87 THR A C 1
ATOM 700 O O . THR A 1 87 ? 3.865 -8.782 7.427 1.00 86.88 87 THR A O 1
ATOM 703 N N . SER A 1 88 ? 2.857 -9.414 9.330 1.00 87.25 88 SER A N 1
ATOM 704 C CA . SER A 1 88 ? 3.059 -10.853 9.135 1.00 87.25 88 SER A CA 1
ATOM 705 C C . SER A 1 88 ? 2.411 -11.354 7.842 1.00 87.25 88 SER A C 1
ATOM 707 O O . SER A 1 88 ? 3.064 -12.045 7.065 1.00 87.25 88 SER A O 1
ATOM 709 N N . ALA A 1 89 ? 1.171 -10.952 7.552 1.00 82.62 89 ALA A N 1
ATOM 710 C CA . ALA A 1 89 ? 0.475 -11.321 6.317 1.00 82.62 89 ALA A CA 1
ATOM 711 C C . ALA A 1 89 ? 1.134 -10.739 5.052 1.00 82.62 89 ALA A C 1
ATOM 713 O O . ALA A 1 89 ? 1.039 -11.314 3.968 1.00 82.62 89 ALA A O 1
ATOM 714 N N . THR A 1 90 ? 1.808 -9.593 5.178 1.00 78.81 90 THR A N 1
ATOM 715 C CA . THR A 1 90 ? 2.508 -8.949 4.061 1.00 78.81 90 THR A CA 1
ATOM 716 C C . THR A 1 90 ? 3.859 -9.606 3.781 1.00 78.81 90 THR A C 1
ATOM 718 O O . THR A 1 90 ? 4.203 -9.777 2.606 1.00 78.81 90 THR A O 1
ATOM 721 N N . LEU A 1 91 ? 4.593 -9.975 4.839 1.00 79.50 91 LEU A N 1
ATOM 722 C CA . LEU A 1 91 ? 5.924 -10.587 4.783 1.00 79.50 91 LEU A CA 1
ATOM 723 C C . LEU A 1 91 ? 5.890 -12.070 4.426 1.00 79.50 91 LEU A C 1
ATOM 725 O O . LEU A 1 91 ? 6.784 -12.537 3.726 1.00 79.50 91 LEU A O 1
ATOM 729 N N . ILE A 1 92 ? 4.878 -12.807 4.885 1.00 68.38 92 ILE A N 1
ATOM 730 C CA . ILE A 1 92 ? 4.696 -14.211 4.522 1.00 68.38 92 ILE A CA 1
ATOM 731 C C . ILE A 1 92 ? 4.046 -14.230 3.134 1.00 68.38 92 ILE A C 1
ATOM 733 O O . ILE A 1 92 ? 2.890 -13.820 2.995 1.00 68.38 92 ILE A O 1
ATOM 737 N N . PRO A 1 93 ? 4.748 -14.669 2.073 1.00 53.81 93 PRO A N 1
ATOM 738 C CA . PRO A 1 93 ? 4.138 -14.782 0.764 1.00 53.81 93 PRO A CA 1
ATOM 739 C C . PRO A 1 93 ? 3.107 -15.911 0.815 1.00 53.81 93 PRO A C 1
ATOM 741 O O . PRO A 1 93 ? 3.439 -17.080 0.654 1.00 53.81 93 PRO A O 1
ATOM 744 N N . VAL A 1 94 ? 1.839 -15.565 1.037 1.00 52.12 94 VAL A N 1
ATOM 745 C CA . VAL A 1 94 ? 0.737 -16.501 0.823 1.00 52.12 94 VAL A CA 1
ATOM 746 C C . VAL A 1 94 ? 0.701 -16.788 -0.676 1.00 52.12 94 VAL A C 1
ATOM 748 O O . VAL A 1 94 ? 0.317 -15.928 -1.471 1.00 52.12 94 VAL A O 1
ATOM 751 N N . GLN A 1 95 ? 1.166 -17.974 -1.067 1.00 38.81 95 GLN A N 1
ATOM 752 C CA . GLN A 1 95 ? 0.957 -18.521 -2.403 1.00 38.81 95 GLN A CA 1
ATOM 753 C C . GLN A 1 95 ? -0.554 -18.726 -2.569 1.00 38.81 95 GLN A C 1
ATOM 755 O O . GLN A 1 95 ? -1.120 -19.664 -2.015 1.00 38.81 95 GLN A O 1
ATOM 760 N N . ARG A 1 96 ? -1.213 -17.786 -3.250 1.00 37.81 96 ARG A N 1
ATOM 761 C CA . ARG A 1 96 ? -2.582 -17.932 -3.755 1.00 37.81 96 ARG A CA 1
ATOM 762 C C . ARG A 1 96 ? -2.541 -18.112 -5.261 1.00 37.81 96 ARG A C 1
ATOM 764 O O . ARG A 1 96 ? -1.693 -17.438 -5.894 1.00 37.81 96 ARG A O 1
#

Secondary structure (DSSP, 8-state):
----PPP---EEEEE-PPPBTTB--SS-EEEEES-S-HHHHHHHHHGGGHHHHHHHIIIIITT-HHHHT--THHHHHHHHHHHHHHHHHHHS----

pLDDT: mean 82.77, std 13.53, range [37.81, 95.75]

Foldseek 3Di:
DDPDDDDDDWDWAKAADDDDPPDGDPDIDIDTGRDPDNVVRVVVVVCVCLVVVLVCCCPVNPVNLVVVPDDDPRSVVVVVVSVVVSVVPVPPPPPD

Radius of gyration: 19.36 Å; chains: 1; bounding box: 36×50×48 Å

Sequence (96 aa):
MTKAQGFGVFNVAAKWQRKTRCKQSEEAWFILTSLGELDAAIKSYRQRFRIEEMFRDLKSGGYQLERTQLSGERLEAMIMVIAMACTSATLIPVQR